Protein AF-A0AAV2Z3W8-F1 (afdb_monomer)

Sequence (124 aa):
MTERYSYAELKHAQRRCAEKAVEKMMEDCGGISTAQTEVLQAHANDLCASIFTAVIRQYNPHTTEDMEPVDEELRKQVEELEQQVKQREAKVKELRDRVPKLVAAKTRAQMENARKRSAEGHVT

Secondary structure (DSSP, 8-state):
--PPPPHHHHHHHHHHHHHHHHHHHHHHH-S--HHHHHHHHHHHHHHHHHHHHHHHHHH-TT---------HHHHHHHHHHHHHHHHHHHHHHHHHHHHHHHHHHHHHHHHHHHHHHHHHTT--

Mean predicted aligned error: 14.64 Å

Nearest PDB structures (foldseek):
  2ktm-assembly1_A  TM=7.370E-01  e=2.162E+00  Ovis aries

Solvent-accessible surface area (backbone atoms only — not comparable to full-atom values): 7108 Å² total; per-residue (Å²): 130,85,84,67,82,51,67,68,58,52,52,52,50,35,52,54,48,20,54,52,49,40,55,50,48,48,68,74,64,54,94,65,54,70,68,55,49,53,52,50,45,51,50,32,43,51,50,31,50,52,54,48,53,53,48,44,53,70,71,47,72,80,59,87,58,83,61,76,72,72,55,65,65,59,52,49,52,50,55,50,50,54,51,51,48,55,54,49,53,51,52,51,52,52,47,67,64,46,50,61,54,53,50,52,52,52,52,50,53,53,52,52,55,51,50,53,54,54,60,67,69,67,78,124

Organism: NCBI:txid4803

Radius of gyration: 30.84 Å; Cα contacts (8 Å, |Δi|>4): 30; chains: 1; bounding box: 77×40×78 Å

Foldseek 3Di:
DQDADAPVRLVVVLVVQLVVQLVVCCVVVDDDDPVVSVVSSVVSSVVSVVVSVVVCCVSVVPDPHPPPPPPVVVVVVVVVVVVVVVVVVVVVVVCVVVVVVVVVVVVVVVVVVVVVVVVVVPPD

pLDDT: mean 82.41, std 13.71, range [42.0, 96.19]

Structure (mmCIF, N/CA/C/O backbone):
data_AF-A0AAV2Z3W8-F1
#
_entry.id   AF-A0AAV2Z3W8-F1
#
loop_
_atom_site.group_PDB
_atom_site.id
_atom_site.type_symbol
_atom_site.label_atom_id
_atom_site.label_alt_id
_atom_site.label_comp_id
_atom_site.label_asym_id
_atom_site.label_entity_id
_atom_site.label_seq_id
_atom_site.pdbx_PDB_ins_code
_atom_site.Cartn_x
_atom_site.Cartn_y
_atom_site.Cartn_z
_atom_site.occupancy
_atom_site.B_iso_or_equiv
_atom_site.auth_seq_id
_atom_site.auth_comp_id
_atom_site.auth_asym_id
_atom_site.auth_atom_id
_atom_site.pdbx_PDB_model_num
ATOM 1 N N . MET A 1 1 ? -25.481 13.234 29.488 1.00 42.00 1 MET A N 1
ATOM 2 C CA . MET A 1 1 ? -24.496 13.555 28.436 1.00 42.00 1 MET A CA 1
ATOM 3 C C . MET A 1 1 ? -23.999 12.228 27.903 1.00 42.00 1 MET A C 1
ATOM 5 O O . MET A 1 1 ? -23.470 11.460 28.689 1.00 42.00 1 MET A O 1
ATOM 9 N N . THR A 1 2 ? -24.272 11.893 26.644 1.00 53.25 2 THR A N 1
ATOM 10 C CA . THR A 1 2 ? -23.631 10.746 25.987 1.00 53.25 2 THR A CA 1
ATOM 11 C C . THR A 1 2 ? -22.166 11.121 25.797 1.00 53.25 2 THR A C 1
ATOM 13 O O . THR A 1 2 ? -21.876 12.046 25.039 1.00 53.25 2 THR A O 1
ATOM 16 N N . GLU A 1 3 ? -21.268 10.498 26.562 1.00 58.22 3 GLU A N 1
ATOM 17 C CA . GLU A 1 3 ? -19.824 10.649 26.367 1.00 58.22 3 GLU A CA 1
ATOM 18 C C . GLU A 1 3 ? -19.495 10.267 24.922 1.00 58.22 3 GLU A C 1
ATOM 20 O O . GLU A 1 3 ? -19.784 9.158 24.475 1.00 58.22 3 GLU A O 1
ATOM 25 N N . ARG A 1 4 ? -18.973 11.236 24.168 1.00 68.44 4 ARG A N 1
ATOM 26 C CA . ARG A 1 4 ? -18.483 11.029 22.808 1.00 68.44 4 ARG A CA 1
ATOM 27 C C . ARG A 1 4 ? -17.021 10.632 22.906 1.00 68.44 4 ARG A C 1
ATOM 29 O O . ARG A 1 4 ? -16.256 11.325 23.573 1.00 68.44 4 ARG A O 1
ATOM 36 N N . TYR A 1 5 ? -16.643 9.549 22.241 1.00 71.44 5 TYR A N 1
ATOM 37 C CA . TYR A 1 5 ? -15.242 9.157 22.137 1.00 71.44 5 TYR A CA 1
ATOM 38 C C . TYR A 1 5 ? -14.500 10.131 21.221 1.00 71.44 5 TYR A C 1
ATOM 40 O O . TYR A 1 5 ? -15.033 10.527 20.181 1.00 71.44 5 TYR A O 1
ATOM 48 N N . SER A 1 6 ? -13.276 10.504 21.587 1.00 74.81 6 SER A N 1
ATOM 49 C CA . SER A 1 6 ? -12.398 11.273 20.703 1.00 74.81 6 SER A CA 1
ATOM 50 C C . SER A 1 6 ? -11.859 10.405 19.559 1.00 74.81 6 SER A C 1
ATOM 52 O O . SER A 1 6 ? -11.708 9.186 19.697 1.00 74.81 6 SER A O 1
ATOM 54 N N . TYR A 1 7 ? -11.495 11.036 18.435 1.00 72.75 7 TYR A N 1
ATOM 55 C CA . TYR A 1 7 ? -10.848 10.351 17.308 1.00 72.75 7 TYR A CA 1
ATOM 56 C C . TYR A 1 7 ? -9.591 9.583 17.751 1.00 72.75 7 TYR A C 1
ATOM 58 O O . TYR A 1 7 ? -9.387 8.436 17.356 1.00 72.75 7 TYR A O 1
ATOM 66 N N . ALA A 1 8 ? -8.775 10.176 18.631 1.00 76.38 8 ALA A N 1
ATOM 67 C CA . ALA A 1 8 ? -7.558 9.551 19.147 1.00 76.38 8 ALA A CA 1
ATOM 68 C C . ALA A 1 8 ? -7.845 8.270 19.951 1.00 76.38 8 ALA A C 1
ATOM 70 O O . ALA A 1 8 ? -7.158 7.262 19.767 1.00 76.38 8 ALA A O 1
ATOM 71 N N . GLU A 1 9 ? -8.875 8.277 20.802 1.00 81.06 9 GLU A N 1
ATOM 72 C CA . GLU A 1 9 ? -9.295 7.096 21.567 1.00 81.06 9 GLU A CA 1
ATOM 73 C C . GLU A 1 9 ? -9.798 5.982 20.647 1.00 81.06 9 GLU A C 1
ATOM 75 O O . GLU A 1 9 ? -9.399 4.823 20.791 1.00 81.06 9 GLU A O 1
ATOM 80 N N . LEU A 1 10 ? -10.618 6.333 19.655 1.00 79.06 10 LEU A N 1
ATOM 81 C CA . LEU A 1 10 ? -11.150 5.387 18.675 1.00 79.06 10 LEU A CA 1
ATOM 82 C C . LEU A 1 10 ? -10.040 4.804 17.799 1.00 79.06 10 LEU A C 1
ATOM 84 O O . LEU A 1 10 ? -10.011 3.596 17.564 1.00 79.06 10 LEU A O 1
ATOM 88 N N . LYS A 1 11 ? -9.078 5.627 17.372 1.00 81.06 11 LYS A N 1
ATOM 89 C CA . LYS A 1 11 ? -7.937 5.176 16.574 1.00 81.06 11 LYS A CA 1
ATOM 90 C C . LYS A 1 11 ? -7.004 4.269 17.367 1.00 81.06 11 LYS A C 1
ATOM 92 O O . LYS A 1 11 ? -6.536 3.255 16.844 1.00 81.06 11 LYS A O 1
ATOM 97 N N . HIS A 1 12 ? -6.757 4.598 18.634 1.00 86.81 12 HIS A N 1
ATOM 98 C CA . HIS A 1 12 ? -5.990 3.744 19.534 1.00 86.81 12 HIS A CA 1
ATOM 99 C C . HIS A 1 12 ? -6.676 2.384 19.723 1.00 86.81 12 HIS A C 1
ATOM 101 O O . HIS A 1 12 ? -6.035 1.339 19.591 1.00 86.81 12 HIS A O 1
ATOM 107 N N . ALA A 1 13 ? -7.989 2.383 19.960 1.00 87.94 13 ALA A N 1
ATOM 108 C CA . ALA A 1 13 ? -8.772 1.162 20.100 1.00 87.94 13 ALA A CA 1
ATOM 109 C C . ALA A 1 13 ? -8.809 0.330 18.802 1.00 87.94 13 ALA A C 1
ATOM 111 O O . ALA A 1 13 ? -8.646 -0.890 18.864 1.00 87.94 13 ALA A O 1
ATOM 112 N N . GLN A 1 14 ? -8.916 0.970 17.631 1.00 88.25 14 GLN A N 1
ATOM 113 C CA . GLN A 1 14 ? -8.818 0.307 16.326 1.00 88.25 14 GLN A CA 1
ATOM 114 C C . GLN A 1 14 ? -7.463 -0.397 16.158 1.00 88.25 14 GLN A C 1
ATOM 116 O O . GLN A 1 14 ? -7.419 -1.559 15.751 1.00 88.25 14 GLN A O 1
ATOM 121 N N . ARG A 1 15 ? -6.355 0.281 16.488 1.00 88.19 15 ARG A N 1
ATOM 122 C CA . ARG A 1 15 ? -5.008 -0.303 16.390 1.00 88.19 15 ARG A CA 1
ATOM 123 C C . ARG A 1 15 ? -4.870 -1.521 17.304 1.00 88.19 15 ARG A C 1
ATOM 125 O O . ARG A 1 15 ? -4.457 -2.579 16.840 1.00 88.19 15 ARG A O 1
ATOM 132 N N . ARG A 1 16 ? -5.307 -1.410 18.564 1.00 93.25 16 ARG A N 1
ATOM 133 C CA . ARG A 1 16 ? -5.272 -2.538 19.511 1.00 93.25 16 ARG A CA 1
ATOM 134 C C . ARG A 1 16 ? -6.159 -3.708 19.083 1.00 93.25 16 ARG A C 1
ATOM 136 O O . ARG A 1 16 ? -5.795 -4.851 19.342 1.00 93.25 16 ARG A O 1
ATOM 143 N N . CYS A 1 17 ? -7.308 -3.443 18.454 1.00 92.88 17 CYS A N 1
ATOM 144 C CA . CYS A 1 17 ? -8.167 -4.477 17.864 1.00 92.88 17 CYS A CA 1
ATOM 145 C C . CYS A 1 17 ? -7.391 -5.292 16.828 1.00 92.88 17 CYS A C 1
ATOM 147 O O . CYS A 1 17 ? -7.339 -6.517 16.927 1.00 92.88 17 CYS A O 1
ATOM 149 N N . ALA A 1 18 ? -6.751 -4.609 15.878 1.00 90.69 18 ALA A N 1
ATOM 150 C CA . ALA A 1 18 ? -6.053 -5.270 14.787 1.00 90.69 18 ALA A CA 1
ATOM 151 C C . ALA A 1 18 ? -4.821 -6.043 15.276 1.00 90.69 18 ALA A C 1
ATOM 153 O O . ALA A 1 18 ? -4.642 -7.196 14.898 1.00 90.69 18 ALA A O 1
ATOM 154 N N . GLU A 1 19 ? -4.024 -5.456 16.174 1.00 90.69 19 GLU A N 1
ATOM 155 C CA . GLU A 1 19 ? -2.861 -6.121 16.781 1.00 90.69 19 GLU A CA 1
ATOM 156 C C . GLU A 1 19 ? -3.258 -7.426 17.478 1.00 90.69 19 GLU A C 1
ATOM 158 O O . GLU A 1 19 ? -2.674 -8.471 17.202 1.00 90.69 19 GLU A O 1
ATOM 163 N N . LYS A 1 20 ? -4.300 -7.389 18.319 1.00 93.50 20 LYS A N 1
ATOM 164 C CA . LYS A 1 20 ? -4.783 -8.584 19.022 1.00 93.50 20 LYS A CA 1
ATOM 165 C C . LYS A 1 20 ? -5.394 -9.619 18.087 1.00 93.50 20 LYS A C 1
ATOM 167 O O . LYS A 1 20 ? -5.243 -10.812 18.326 1.00 93.50 20 LYS A O 1
ATOM 172 N N . ALA A 1 21 ? -6.105 -9.180 17.050 1.00 90.38 21 ALA A N 1
ATOM 173 C CA . ALA A 1 21 ? -6.663 -10.087 16.055 1.00 90.38 21 ALA A CA 1
ATOM 174 C C . ALA A 1 21 ? -5.545 -10.831 15.316 1.00 90.38 21 ALA A C 1
ATOM 176 O O . ALA A 1 21 ? -5.621 -12.047 15.177 1.00 90.38 21 ALA A O 1
ATOM 177 N N . VAL A 1 22 ? -4.489 -10.123 14.910 1.00 88.56 22 VAL A N 1
ATOM 178 C CA . VAL A 1 22 ? -3.329 -10.729 14.248 1.00 88.56 22 VAL A CA 1
ATOM 179 C C . VAL A 1 22 ? -2.580 -11.653 15.197 1.00 88.56 22 VAL A C 1
ATOM 181 O O . VAL A 1 22 ? -2.333 -12.791 14.824 1.00 88.56 22 VAL A O 1
ATOM 184 N N . GLU A 1 23 ? -2.267 -11.215 16.419 1.00 89.62 23 GLU A N 1
ATOM 185 C CA . GLU A 1 23 ? -1.622 -12.055 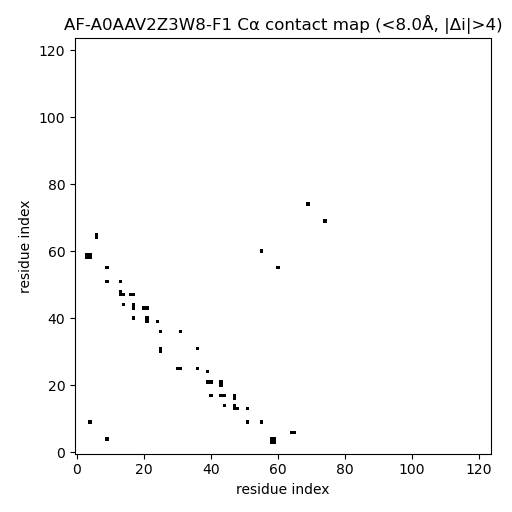17.439 1.00 89.62 23 GLU A CA 1
ATOM 186 C C . GLU A 1 23 ? -2.397 -13.361 17.634 1.00 89.62 23 GLU A C 1
ATOM 188 O O . GLU A 1 23 ? -1.826 -14.447 17.538 1.00 89.62 23 GLU A O 1
ATOM 193 N N . LYS A 1 24 ? -3.724 -13.265 17.781 1.00 89.69 24 LYS A N 1
ATOM 194 C CA . LYS A 1 24 ? -4.562 -14.444 17.970 1.00 89.69 24 LYS A CA 1
ATOM 195 C C . LYS A 1 24 ? -4.611 -15.351 16.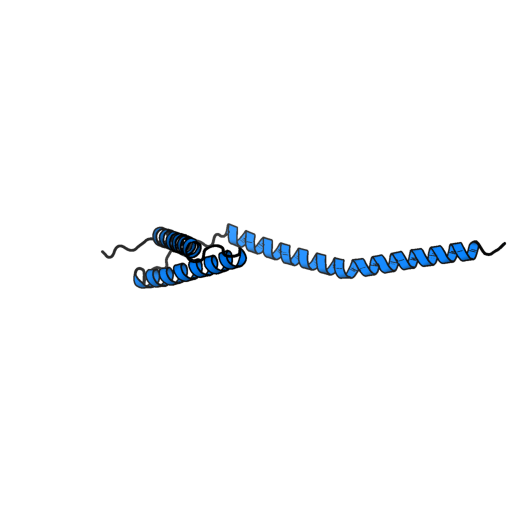739 1.00 89.69 24 LYS A C 1
ATOM 197 O O . LYS A 1 24 ? -4.541 -16.568 16.871 1.00 89.69 24 LYS A O 1
ATOM 202 N N . MET A 1 25 ? -4.689 -14.772 15.542 1.00 84.62 25 MET A N 1
ATOM 203 C CA . MET A 1 25 ? -4.622 -15.532 14.291 1.00 84.62 25 MET A CA 1
ATOM 204 C C . MET A 1 25 ? -3.278 -16.253 14.136 1.00 84.62 25 MET A C 1
ATOM 206 O O . MET A 1 25 ? -3.258 -17.387 13.673 1.00 84.62 25 MET A O 1
ATOM 210 N N . MET A 1 26 ? -2.164 -15.638 14.546 1.00 83.75 26 MET A N 1
ATOM 211 C CA . MET A 1 26 ? -0.842 -16.277 14.512 1.00 83.75 26 MET A CA 1
ATOM 212 C C . MET A 1 26 ? -0.761 -17.466 15.471 1.00 83.75 26 MET A C 1
ATOM 214 O O . MET A 1 26 ? -0.230 -18.511 15.099 1.00 83.75 26 MET A O 1
ATOM 218 N N . GLU A 1 27 ? -1.310 -17.329 16.682 1.00 87.19 27 GLU A N 1
ATOM 219 C CA . GLU A 1 27 ? -1.411 -18.441 17.634 1.00 87.19 27 GLU A CA 1
ATOM 220 C C . GLU A 1 27 ? -2.226 -19.609 17.061 1.00 87.19 27 GLU A C 1
ATOM 222 O O . GLU A 1 27 ? -1.812 -20.764 17.167 1.00 87.19 27 GLU A O 1
ATOM 227 N N . ASP A 1 28 ? -3.372 -19.309 16.443 1.00 86.44 28 ASP A N 1
ATOM 228 C CA . ASP A 1 28 ? -4.333 -20.321 15.999 1.00 86.44 28 ASP A CA 1
ATOM 229 C C . ASP A 1 28 ? -3.932 -20.978 14.663 1.00 86.44 28 ASP A C 1
ATOM 231 O O . ASP A 1 28 ? -4.203 -22.161 14.445 1.00 86.44 28 ASP A O 1
ATOM 235 N N . CYS A 1 29 ? -3.280 -20.240 13.757 1.00 80.44 29 CYS A N 1
ATOM 236 C CA . CYS A 1 29 ? -2.865 -20.747 12.445 1.00 80.44 29 CYS A CA 1
ATOM 237 C C . CYS A 1 29 ? -1.517 -21.494 12.462 1.00 80.44 29 CYS A C 1
ATOM 239 O O . CYS A 1 29 ? -1.183 -22.160 11.479 1.00 80.44 29 CYS A O 1
ATOM 241 N N . GLY A 1 30 ? -0.747 -21.427 13.553 1.00 77.00 30 GLY A N 1
ATOM 242 C CA . GLY A 1 30 ? 0.559 -22.078 13.659 1.00 77.00 30 GLY A CA 1
ATOM 243 C C . GLY A 1 30 ? 1.599 -21.498 12.688 1.00 77.00 30 GLY A C 1
ATOM 244 O O . GLY A 1 30 ? 1.706 -20.288 12.510 1.00 77.00 30 GLY A O 1
ATOM 245 N N . GLY A 1 31 ? 2.407 -22.364 12.065 1.00 77.25 31 GLY A N 1
ATOM 246 C CA . GLY A 1 31 ? 3.460 -21.958 11.128 1.00 77.25 31 GLY A CA 1
ATOM 247 C C . GLY A 1 31 ? 2.910 -21.556 9.759 1.00 77.25 31 GLY A C 1
ATOM 248 O O . GLY A 1 31 ? 2.826 -22.393 8.861 1.00 77.25 31 GLY A O 1
ATOM 249 N N . ILE A 1 32 ? 2.566 -20.281 9.591 1.00 82.62 32 ILE A N 1
ATOM 250 C CA . ILE A 1 32 ? 2.155 -19.709 8.303 1.00 82.62 32 ILE A CA 1
ATOM 251 C C . ILE A 1 32 ? 3.323 -19.040 7.570 1.00 82.62 32 ILE A C 1
ATOM 253 O O . ILE A 1 32 ? 4.295 -18.585 8.174 1.00 82.62 32 ILE A O 1
ATOM 257 N N . SER A 1 33 ? 3.242 -18.998 6.240 1.00 86.81 33 SER A N 1
ATOM 258 C CA . SER A 1 33 ? 4.240 -18.310 5.412 1.00 86.81 33 SER A CA 1
ATOM 259 C C . SER A 1 33 ? 4.171 -16.790 5.584 1.00 86.81 33 SER A C 1
ATOM 261 O O . SER A 1 33 ? 3.119 -16.238 5.902 1.00 86.81 33 SER A O 1
ATOM 263 N N . THR A 1 34 ? 5.266 -16.091 5.273 1.00 87.12 34 THR A N 1
ATOM 264 C CA . THR A 1 34 ? 5.327 -14.619 5.315 1.00 87.12 34 THR A CA 1
ATOM 265 C C . THR A 1 34 ? 4.215 -13.961 4.495 1.00 87.12 34 THR A C 1
ATOM 267 O O . THR A 1 34 ? 3.567 -13.038 4.973 1.00 87.12 34 THR A O 1
ATOM 270 N N . ALA A 1 35 ? 3.922 -14.481 3.299 1.00 86.31 35 ALA A N 1
ATOM 271 C CA . ALA A 1 35 ? 2.849 -13.948 2.460 1.00 86.31 35 ALA A CA 1
ATOM 272 C C . ALA A 1 35 ? 1.462 -14.118 3.109 1.00 86.31 35 ALA A C 1
ATOM 274 O O . ALA A 1 35 ? 0.624 -13.226 3.031 1.00 86.31 35 ALA A O 1
ATOM 275 N N . GLN A 1 36 ? 1.213 -15.247 3.781 1.00 85.69 36 GLN A N 1
ATOM 276 C CA . GLN A 1 36 ? -0.043 -15.466 4.507 1.00 85.69 36 GLN A CA 1
ATOM 277 C C . GLN A 1 36 ? -0.158 -14.540 5.718 1.00 85.69 36 GLN A C 1
ATOM 279 O O . GLN A 1 36 ? -1.240 -14.017 5.973 1.00 85.69 36 GLN A O 1
ATOM 284 N N . THR A 1 37 ? 0.949 -14.293 6.419 1.00 86.75 37 THR A N 1
ATOM 285 C CA . THR A 1 37 ? 1.009 -13.319 7.511 1.00 86.75 37 THR A CA 1
ATOM 286 C C . THR A 1 37 ? 0.619 -11.923 7.044 1.00 86.75 37 THR A C 1
ATOM 288 O O . THR A 1 37 ? -0.244 -11.296 7.655 1.00 86.75 37 THR A O 1
ATOM 291 N N . GLU A 1 38 ? 1.199 -11.457 5.939 1.00 89.38 38 GLU A N 1
ATOM 292 C CA . GLU A 1 38 ? 0.900 -10.137 5.376 1.00 89.38 38 GLU A CA 1
ATOM 293 C C . GLU A 1 38 ? -0.569 -10.017 4.948 1.00 89.38 38 GLU A C 1
ATOM 295 O O . GLU A 1 38 ? -1.226 -9.018 5.248 1.00 89.38 38 GLU A O 1
ATOM 300 N N . VAL A 1 39 ? -1.117 -11.058 4.311 1.00 89.50 39 VAL A N 1
ATOM 301 C CA . VAL A 1 39 ? -2.526 -11.098 3.890 1.00 89.50 39 VAL A CA 1
ATOM 302 C C . VAL A 1 39 ? -3.472 -11.078 5.094 1.00 89.50 39 VAL A C 1
ATOM 304 O O . VAL A 1 39 ? -4.424 -10.297 5.117 1.00 89.50 39 VAL A O 1
ATOM 307 N N . LEU A 1 40 ? -3.214 -11.892 6.121 1.00 87.69 40 LEU A N 1
ATOM 308 C CA . LEU A 1 40 ? -4.032 -11.919 7.338 1.00 87.69 40 LEU A CA 1
ATOM 309 C C . LEU A 1 40 ? -3.969 -10.590 8.090 1.00 87.69 40 LEU A C 1
ATOM 311 O O . LEU A 1 40 ? -4.999 -10.083 8.533 1.00 87.69 40 LEU A O 1
ATOM 315 N N . GLN A 1 41 ? -2.781 -9.992 8.182 1.00 89.44 41 GLN A N 1
ATOM 316 C CA . GLN A 1 41 ? -2.602 -8.686 8.799 1.00 89.44 41 GLN A CA 1
ATOM 317 C C . GLN A 1 41 ? -3.378 -7.595 8.057 1.00 89.44 41 GLN A C 1
ATOM 319 O O . GLN A 1 41 ? -4.055 -6.786 8.694 1.00 89.44 41 GLN A O 1
ATOM 324 N N . ALA A 1 42 ? -3.347 -7.596 6.722 1.00 89.25 42 ALA A N 1
ATOM 325 C CA . ALA A 1 42 ? -4.142 -6.674 5.918 1.00 89.25 42 ALA A CA 1
ATOM 326 C C . ALA A 1 42 ? -5.650 -6.844 6.174 1.00 89.25 42 ALA A C 1
ATOM 328 O O . ALA A 1 42 ? -6.349 -5.855 6.399 1.00 89.25 42 ALA A O 1
ATOM 329 N N . HIS A 1 43 ? -6.147 -8.084 6.220 1.00 91.25 43 HIS A N 1
ATOM 330 C CA . HIS A 1 43 ? -7.563 -8.356 6.479 1.00 91.25 43 HIS A CA 1
ATOM 331 C C . HIS A 1 43 ? -8.010 -7.975 7.894 1.00 91.25 43 HIS A C 1
ATOM 333 O O . HIS A 1 43 ? -9.083 -7.396 8.059 1.00 91.25 43 HIS A O 1
ATOM 339 N N . ALA A 1 44 ? -7.198 -8.253 8.916 1.00 90.62 44 ALA A N 1
ATOM 340 C CA . ALA A 1 44 ? -7.497 -7.858 10.291 1.00 90.62 44 ALA A CA 1
ATOM 341 C C . ALA A 1 44 ? -7.556 -6.327 10.439 1.00 90.62 44 ALA A C 1
ATOM 343 O O . ALA A 1 44 ? -8.468 -5.795 11.078 1.00 90.62 44 ALA A O 1
ATOM 344 N N . ASN A 1 45 ? -6.621 -5.618 9.797 1.00 89.50 45 ASN A N 1
ATOM 345 C CA . ASN A 1 45 ? -6.606 -4.158 9.762 1.00 89.50 45 ASN A CA 1
ATOM 346 C C . ASN A 1 45 ? -7.876 -3.588 9.112 1.00 89.50 45 ASN A C 1
ATOM 348 O O . ASN A 1 45 ? -8.500 -2.694 9.687 1.00 89.50 45 ASN A O 1
ATOM 352 N N . ASP A 1 46 ? -8.267 -4.111 7.946 1.00 91.50 46 ASP A N 1
ATOM 353 C CA . ASP A 1 46 ? -9.438 -3.647 7.191 1.00 91.50 46 ASP A CA 1
ATOM 354 C C . ASP A 1 46 ? -10.760 -3.922 7.931 1.00 91.50 46 ASP A C 1
ATOM 356 O O . ASP A 1 46 ? -11.635 -3.055 8.028 1.00 91.50 46 ASP A O 1
ATOM 360 N N . LEU A 1 47 ? -10.875 -5.097 8.562 1.00 91.81 47 LEU A N 1
ATOM 361 C CA . LEU A 1 47 ? -12.039 -5.456 9.368 1.00 91.81 47 LEU A CA 1
ATOM 362 C C . LEU A 1 47 ? -12.182 -4.548 10.597 1.00 91.81 47 LEU A C 1
ATOM 364 O O . LEU A 1 47 ? -13.254 -3.978 10.817 1.00 91.81 47 LEU A O 1
ATOM 368 N N . CYS A 1 48 ? -11.113 -4.369 11.386 1.00 90.12 48 CYS A N 1
ATOM 369 C CA . CYS A 1 48 ? -11.149 -3.462 12.535 1.00 90.12 48 CYS A CA 1
ATOM 370 C C . CYS A 1 48 ? -11.416 -2.014 12.079 1.00 90.12 48 CYS A C 1
ATOM 372 O O . CYS A 1 48 ? -12.187 -1.311 12.727 1.00 90.12 48 CYS A O 1
ATOM 374 N N . ALA A 1 49 ? -10.861 -1.561 10.947 1.00 87.69 49 ALA A N 1
ATOM 375 C CA . ALA A 1 49 ? -11.166 -0.238 10.391 1.00 87.69 49 ALA A CA 1
ATOM 376 C C . ALA A 1 49 ? -12.655 -0.069 10.057 1.00 87.69 49 ALA A C 1
ATOM 378 O O . ALA A 1 49 ? -13.265 0.939 10.424 1.00 87.69 49 ALA A O 1
ATOM 379 N N . SER A 1 50 ? -13.253 -1.067 9.408 1.00 87.81 50 SER A N 1
ATOM 380 C CA . SER A 1 50 ? -14.662 -1.049 9.007 1.00 87.81 50 SER A CA 1
ATOM 381 C C . SER A 1 50 ? -15.607 -1.022 10.210 1.00 87.81 50 SER A C 1
ATOM 383 O O . SER A 1 50 ? -16.541 -0.218 10.247 1.00 87.81 50 SER A O 1
ATOM 385 N N . ILE A 1 51 ? -15.335 -1.845 11.229 1.00 86.62 51 ILE A N 1
ATOM 386 C CA . ILE A 1 51 ? -16.126 -1.881 12.469 1.00 86.62 51 ILE A CA 1
ATOM 387 C C . ILE A 1 51 ? -16.049 -0.533 13.189 1.00 86.62 51 ILE A C 1
ATOM 389 O O . ILE A 1 51 ? -17.082 0.034 13.540 1.00 86.62 51 ILE A O 1
ATOM 393 N N . PHE A 1 52 ? -14.847 0.020 13.367 1.00 83.50 52 PHE A N 1
ATOM 394 C CA . PHE A 1 52 ? -14.683 1.302 14.054 1.00 83.50 52 PHE A CA 1
ATOM 395 C C . PHE A 1 52 ? -15.297 2.463 13.271 1.00 83.50 52 PHE A C 1
ATOM 397 O O . PHE A 1 52 ? -15.926 3.325 13.873 1.00 83.50 52 PHE A O 1
ATOM 404 N N . THR A 1 53 ? -15.231 2.444 11.938 1.00 80.69 53 THR A N 1
ATOM 405 C CA . THR A 1 53 ? -15.948 3.415 11.094 1.00 80.69 53 THR A CA 1
ATOM 406 C C . THR A 1 53 ? -17.460 3.361 11.330 1.00 80.69 53 THR A C 1
ATOM 408 O O . THR A 1 53 ? -18.114 4.400 11.419 1.00 80.69 53 THR A O 1
ATOM 411 N N . ALA A 1 54 ? -18.035 2.161 11.451 1.00 82.19 54 ALA A N 1
ATOM 412 C CA . ALA A 1 54 ? -19.457 1.997 11.743 1.00 82.19 54 ALA A CA 1
ATOM 413 C C . ALA A 1 54 ? -19.819 2.499 13.152 1.00 82.19 54 ALA A C 1
ATOM 415 O O . ALA A 1 54 ? -20.802 3.225 13.308 1.00 82.19 54 ALA A O 1
ATOM 416 N N . VAL A 1 55 ? -18.997 2.178 14.157 1.00 77.75 55 VAL A N 1
ATOM 417 C CA . VAL A 1 55 ? -19.160 2.646 15.544 1.00 77.75 55 VAL A CA 1
ATOM 418 C C . VAL A 1 55 ? -19.086 4.174 15.610 1.00 77.75 55 VAL A C 1
ATOM 420 O O . VAL A 1 55 ? -19.972 4.804 16.179 1.00 77.75 55 VAL A O 1
ATOM 423 N N . ILE A 1 56 ? -18.099 4.795 14.963 1.00 74.62 56 ILE A N 1
ATOM 424 C CA . ILE A 1 56 ? -17.966 6.258 14.887 1.00 74.62 56 ILE A CA 1
ATOM 425 C C . ILE A 1 56 ? -19.238 6.888 14.321 1.00 74.62 56 ILE A C 1
ATOM 427 O O . ILE A 1 56 ? -19.818 7.776 14.939 1.00 74.62 56 ILE A O 1
ATOM 431 N N . ARG A 1 57 ? -19.742 6.381 13.191 1.00 74.94 57 ARG A N 1
ATOM 432 C CA . ARG A 1 57 ? -20.980 6.894 12.580 1.00 74.94 57 ARG A CA 1
ATOM 433 C C . ARG A 1 57 ? -22.193 6.776 13.505 1.00 74.94 57 ARG A C 1
ATOM 435 O O . ARG A 1 57 ? -23.067 7.637 13.463 1.00 74.94 57 ARG A O 1
ATOM 442 N N . GLN A 1 58 ? -22.257 5.726 14.322 1.00 75.69 58 GLN A N 1
ATOM 443 C CA . 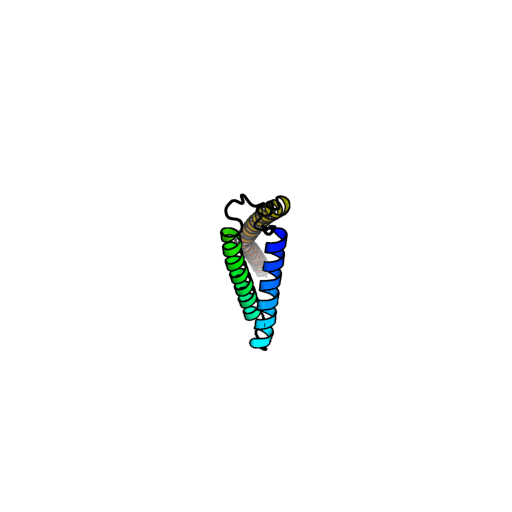GLN A 1 58 ? -23.365 5.484 15.245 1.00 75.69 58 GLN A CA 1
ATOM 444 C C . GLN A 1 58 ? -23.305 6.374 16.495 1.00 75.69 58 GLN A C 1
ATOM 446 O O . GLN A 1 58 ? -24.337 6.894 16.919 1.00 75.69 58 GLN A O 1
ATOM 451 N N . TYR A 1 59 ? -22.123 6.547 17.093 1.00 70.00 59 TYR A N 1
ATOM 452 C CA . TYR A 1 59 ? -21.958 7.241 18.378 1.00 70.00 59 TYR A CA 1
ATOM 453 C C . TYR A 1 59 ? -21.561 8.721 18.233 1.00 70.00 59 TYR A C 1
ATOM 455 O O . TYR A 1 59 ? -21.878 9.523 19.113 1.00 70.00 59 TYR A O 1
ATOM 463 N N . ASN A 1 60 ? -20.977 9.109 17.094 1.00 68.75 60 ASN A N 1
ATOM 464 C CA . ASN A 1 60 ? -20.570 10.475 16.752 1.00 68.75 60 ASN A CA 1
ATOM 465 C C . ASN A 1 60 ? -21.227 10.983 15.437 1.00 68.75 60 ASN A C 1
ATOM 467 O O . ASN A 1 60 ? -20.536 11.492 14.555 1.00 68.75 60 ASN A O 1
ATOM 471 N N . PRO A 1 61 ? -22.568 10.942 15.284 1.00 65.56 61 PRO A N 1
ATOM 472 C CA . PRO A 1 61 ? -23.261 11.157 14.000 1.00 65.56 61 PRO A CA 1
ATOM 473 C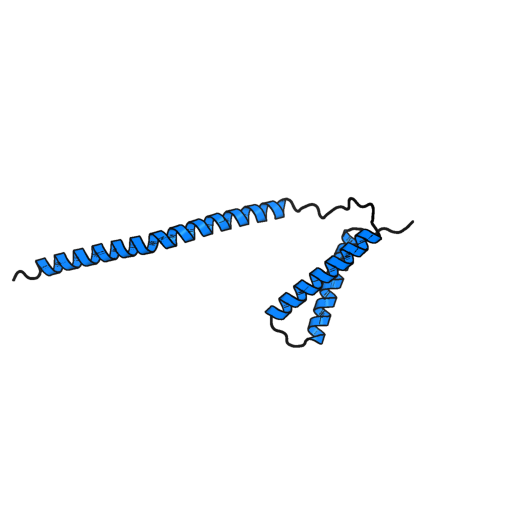 C . PRO A 1 61 ? -23.172 12.582 13.420 1.00 65.56 61 PRO A C 1
ATOM 475 O O . PRO A 1 61 ? -23.499 12.796 12.256 1.00 65.56 61 PRO A O 1
ATOM 478 N N . HIS A 1 62 ? -22.763 13.568 14.225 1.00 61.50 62 HIS A N 1
ATOM 479 C CA . HIS A 1 62 ? -22.651 14.981 13.825 1.00 61.50 62 HIS A CA 1
ATOM 480 C C . HIS A 1 62 ? -21.212 15.469 13.727 1.00 61.50 62 HIS A C 1
ATOM 482 O O . HIS A 1 62 ? -20.970 16.673 13.661 1.00 61.50 62 HIS A O 1
ATOM 488 N N . THR A 1 63 ? -20.250 14.559 13.773 1.00 54.03 63 THR A N 1
ATOM 489 C CA . THR A 1 63 ? -18.867 14.959 13.627 1.00 54.03 63 THR A CA 1
ATOM 490 C C . THR A 1 63 ? -18.570 15.203 12.147 1.00 54.03 63 THR A C 1
ATOM 492 O O . THR A 1 63 ? -18.389 14.294 11.345 1.00 54.03 63 THR A O 1
ATOM 495 N N . THR A 1 64 ? -18.443 16.480 11.787 1.00 51.97 64 THR A N 1
ATOM 496 C CA . THR A 1 64 ? -17.271 16.912 11.018 1.00 51.97 64 THR A CA 1
ATOM 497 C C . THR A 1 64 ? -16.058 16.609 11.897 1.00 51.97 64 THR A C 1
ATOM 499 O O . THR A 1 64 ? -15.543 17.491 12.576 1.00 51.97 64 THR A O 1
ATOM 502 N N . GLU A 1 65 ? -15.746 15.327 12.070 1.00 52.00 65 GLU A N 1
ATOM 503 C CA . GLU A 1 65 ? -14.652 14.894 12.927 1.00 52.00 65 GLU A CA 1
ATOM 504 C C . GLU A 1 65 ? -13.378 15.444 12.303 1.00 52.00 65 GLU A C 1
ATOM 506 O O . GLU A 1 65 ? -13.297 15.551 11.074 1.00 52.00 65 GLU A O 1
ATOM 511 N N . ASP A 1 66 ? -12.426 15.823 13.152 1.00 48.66 66 ASP A N 1
ATOM 512 C CA . ASP A 1 66 ? -11.017 15.960 12.813 1.00 48.66 66 ASP A CA 1
ATOM 513 C C . ASP A 1 66 ? -10.563 14.656 12.135 1.00 48.66 66 ASP A C 1
ATOM 515 O O . ASP A 1 66 ? -9.958 13.778 12.747 1.00 48.66 66 ASP A O 1
ATOM 519 N N . MET A 1 67 ? -10.920 14.499 10.857 1.00 48.72 67 MET A N 1
ATOM 520 C CA . MET A 1 67 ? -10.227 13.653 9.910 1.00 48.72 67 MET A CA 1
ATOM 521 C C . MET A 1 67 ? -8.773 13.996 10.139 1.00 48.72 67 MET A C 1
ATOM 523 O O . MET A 1 67 ? -8.442 15.185 10.099 1.00 48.72 67 MET A O 1
ATOM 527 N N . GLU A 1 68 ? -7.970 12.978 10.462 1.00 53.31 68 GLU A N 1
ATOM 528 C CA . GLU A 1 68 ? -6.526 13.101 10.634 1.00 53.31 68 GLU A CA 1
ATOM 529 C C . GLU A 1 68 ? -6.052 14.168 9.650 1.00 53.31 68 GLU A C 1
ATOM 531 O O . GLU A 1 68 ? -6.309 13.987 8.449 1.00 53.31 68 GLU A O 1
ATOM 536 N N . PRO A 1 69 ? -5.565 15.337 10.127 1.00 51.47 69 PRO A N 1
ATOM 537 C CA . PRO A 1 69 ? -5.210 16.410 9.221 1.00 51.47 69 PRO A CA 1
ATOM 538 C C . PRO A 1 69 ? -4.301 15.757 8.205 1.00 51.47 69 PRO A C 1
ATOM 540 O O . PRO A 1 69 ? -3.329 15.118 8.611 1.00 51.47 69 PRO A O 1
ATOM 543 N N . VAL A 1 70 ? -4.707 15.794 6.928 1.00 57.72 70 VAL A N 1
ATOM 544 C CA . VAL A 1 70 ? -3.926 15.196 5.847 1.00 57.72 70 VAL A CA 1
ATOM 545 C C . VAL A 1 70 ? -2.515 15.664 6.107 1.00 57.72 70 VAL A C 1
ATOM 547 O O . VAL A 1 70 ? -2.299 16.875 6.159 1.00 57.72 70 VAL A O 1
ATOM 550 N N . ASP A 1 71 ? -1.616 14.729 6.409 1.00 73.19 71 ASP A N 1
ATOM 551 C CA . ASP A 1 71 ? -0.246 15.080 6.730 1.00 73.19 71 ASP A CA 1
ATOM 552 C C . ASP A 1 71 ? 0.322 15.664 5.440 1.00 73.19 71 ASP A C 1
ATOM 554 O O . ASP A 1 71 ? 0.677 14.953 4.503 1.00 73.19 71 ASP A O 1
ATOM 558 N N . GLU A 1 72 ? 0.242 16.988 5.342 1.00 79.88 72 GLU A N 1
ATOM 559 C CA . GLU A 1 72 ? 0.551 17.763 4.150 1.00 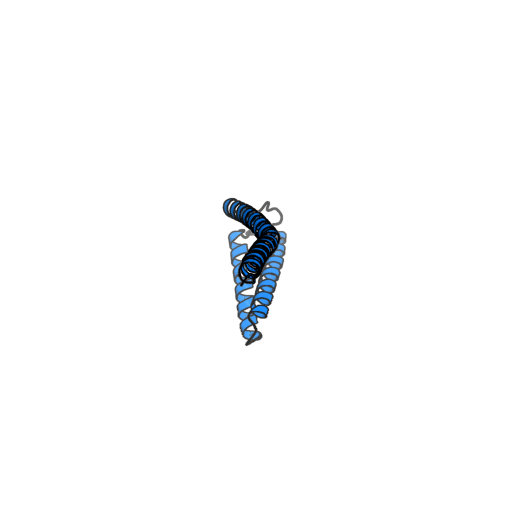79.88 72 GLU A CA 1
ATOM 560 C C . GLU A 1 72 ? 2.000 17.536 3.729 1.00 79.88 72 GLU A C 1
ATOM 562 O O . GLU A 1 72 ? 2.324 17.586 2.543 1.00 79.88 72 GLU A O 1
ATOM 567 N N . GLU A 1 73 ? 2.858 17.248 4.706 1.00 82.50 73 GLU A N 1
ATOM 568 C CA . GLU A 1 73 ? 4.241 16.871 4.489 1.00 82.50 73 GLU A CA 1
ATOM 569 C C . GLU A 1 73 ? 4.320 15.473 3.872 1.00 82.50 73 GLU A C 1
ATOM 571 O O . GLU A 1 73 ? 4.932 15.297 2.818 1.00 82.50 73 GLU A O 1
ATOM 576 N N . LEU A 1 74 ?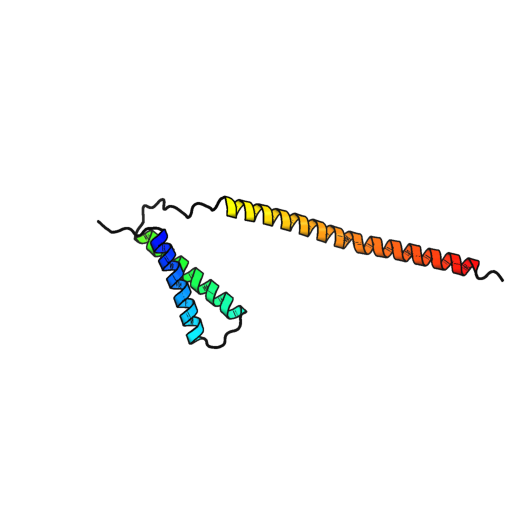 3.617 14.493 4.444 1.00 82.50 74 LEU A N 1
ATOM 577 C CA . LEU A 1 74 ? 3.584 13.138 3.896 1.00 82.50 74 LEU A CA 1
ATOM 578 C C . LEU A 1 74 ? 2.954 13.090 2.493 1.00 82.50 74 LEU A C 1
ATOM 580 O O . LEU A 1 74 ? 3.454 12.386 1.617 1.00 82.50 74 LEU A O 1
ATOM 584 N N . ARG A 1 75 ? 1.899 13.874 2.234 1.00 81.44 75 ARG A N 1
ATOM 585 C CA . ARG A 1 75 ? 1.282 13.981 0.902 1.00 81.44 75 ARG A CA 1
ATOM 586 C C . ARG A 1 75 ? 2.275 14.518 -0.124 1.00 81.44 75 ARG A C 1
ATOM 588 O O . ARG A 1 75 ? 2.410 13.933 -1.196 1.00 81.44 75 ARG A O 1
ATOM 595 N N . LYS A 1 76 ? 2.994 15.595 0.208 1.00 88.56 76 LYS A N 1
ATOM 596 C CA . LYS A 1 76 ? 4.033 16.155 -0.669 1.00 88.56 76 LYS A CA 1
ATOM 597 C C . LYS A 1 76 ? 5.154 15.156 -0.929 1.00 88.56 76 LYS A C 1
ATOM 599 O O . LYS A 1 76 ? 5.593 15.034 -2.068 1.00 88.56 76 LYS A O 1
ATOM 604 N N . GLN A 1 77 ? 5.582 14.414 0.092 1.00 89.12 77 GLN A N 1
ATOM 605 C CA . GLN A 1 77 ? 6.599 13.373 -0.063 1.00 89.12 77 GLN A CA 1
ATOM 606 C C . GLN A 1 77 ? 6.135 12.262 -1.012 1.00 89.12 77 GLN A C 1
ATOM 608 O O . GLN A 1 77 ? 6.908 11.827 -1.865 1.00 89.12 77 GLN A O 1
ATOM 613 N N . VAL A 1 78 ? 4.875 11.828 -0.913 1.00 89.31 78 VAL A N 1
ATOM 614 C CA . VAL A 1 78 ? 4.296 10.847 -1.843 1.00 89.31 78 VAL A CA 1
ATOM 615 C C . VAL A 1 78 ? 4.261 11.398 -3.269 1.00 89.31 78 VAL A C 1
ATOM 617 O O . VAL A 1 78 ? 4.736 10.726 -4.183 1.00 89.31 78 VAL A O 1
ATOM 620 N N . GLU A 1 79 ? 3.782 12.628 -3.472 1.00 90.75 79 GLU A N 1
ATOM 621 C CA . GLU A 1 79 ? 3.754 13.266 -4.797 1.00 90.75 79 GLU A CA 1
ATOM 622 C C . GLU A 1 79 ? 5.158 13.393 -5.412 1.00 90.75 79 GLU A C 1
ATOM 624 O O . GLU A 1 79 ? 5.354 13.122 -6.602 1.00 90.75 79 GLU A O 1
ATOM 629 N N . GLU A 1 80 ? 6.160 13.763 -4.611 1.00 94.44 80 GLU A N 1
ATOM 630 C CA . GLU A 1 80 ? 7.547 13.851 -5.061 1.00 94.44 80 GLU A CA 1
ATOM 631 C C . GLU A 1 80 ? 8.097 12.472 -5.449 1.00 94.44 80 GLU A C 1
ATOM 633 O O . GLU A 1 80 ? 8.702 12.314 -6.515 1.00 94.44 80 GLU A O 1
ATOM 638 N N . LEU A 1 81 ? 7.852 11.451 -4.625 1.00 93.94 81 LEU A N 1
ATOM 639 C CA . LEU A 1 81 ? 8.277 10.081 -4.904 1.00 93.94 81 LEU A CA 1
ATOM 640 C C . LEU A 1 81 ? 7.622 9.533 -6.175 1.00 93.94 81 LEU A C 1
ATOM 642 O O . LEU A 1 81 ? 8.312 8.934 -7.003 1.00 93.94 81 LEU A O 1
ATOM 646 N N . GLU A 1 82 ? 6.333 9.787 -6.394 1.00 93.38 82 GLU A N 1
ATOM 647 C CA . GLU A 1 82 ? 5.640 9.403 -7.626 1.00 93.38 82 GLU A CA 1
ATOM 648 C C . GLU A 1 82 ? 6.256 10.067 -8.866 1.00 93.38 82 GLU A C 1
ATOM 650 O O . GLU A 1 82 ? 6.439 9.420 -9.905 1.00 93.38 82 GLU A O 1
ATOM 655 N N . GLN A 1 83 ? 6.624 11.349 -8.773 1.00 95.62 83 GLN A N 1
ATOM 656 C CA . GLN A 1 83 ? 7.324 12.036 -9.859 1.00 95.62 83 GLN A CA 1
ATOM 657 C C . GLN A 1 83 ? 8.715 11.444 -10.106 1.00 95.62 83 GLN A C 1
ATOM 659 O O . GLN A 1 83 ? 9.088 11.213 -11.263 1.00 95.62 83 GLN A O 1
ATOM 664 N N . GLN A 1 84 ? 9.474 11.151 -9.048 1.00 93.12 84 GLN A N 1
ATOM 665 C CA . GLN A 1 84 ? 10.787 10.518 -9.167 1.00 93.12 84 GLN A CA 1
ATOM 666 C C . GLN A 1 84 ? 10.692 9.135 -9.820 1.00 93.12 84 GLN A C 1
ATOM 668 O O . GLN A 1 84 ? 11.520 8.808 -10.676 1.00 93.12 84 GLN A O 1
ATOM 673 N N . VAL A 1 85 ? 9.679 8.338 -9.468 1.00 95.94 85 VAL A N 1
ATOM 674 C CA . VAL A 1 85 ? 9.420 7.033 -10.092 1.00 95.94 85 VAL A CA 1
ATOM 675 C C . VAL A 1 85 ? 9.164 7.203 -11.587 1.00 95.94 85 VAL A C 1
ATOM 677 O O . VAL A 1 85 ? 9.897 6.617 -12.385 1.00 95.94 85 VAL A O 1
ATOM 680 N N . LYS A 1 86 ? 8.241 8.087 -11.990 1.00 94.88 86 LYS A N 1
ATOM 681 C CA . LYS A 1 86 ? 7.946 8.344 -13.415 1.00 94.88 86 LYS A CA 1
ATOM 682 C C . LYS A 1 86 ? 9.188 8.771 -14.204 1.00 94.88 86 LYS A C 1
ATOM 684 O O . LYS A 1 86 ? 9.420 8.296 -15.318 1.00 94.88 86 LYS A O 1
ATOM 689 N N . GLN A 1 87 ? 10.024 9.640 -13.634 1.00 95.31 87 GLN A N 1
ATOM 690 C CA . GLN A 1 87 ? 11.269 10.071 -14.278 1.00 95.31 87 GLN A CA 1
ATOM 691 C C . GLN A 1 87 ? 12.278 8.925 -14.421 1.00 95.31 87 GLN A C 1
ATOM 693 O O . GLN A 1 87 ? 12.945 8.806 -15.453 1.00 95.31 87 GLN A O 1
ATOM 698 N N . ARG A 1 88 ? 12.417 8.078 -13.395 1.00 95.25 88 ARG A N 1
ATOM 699 C CA . ARG A 1 88 ? 13.319 6.920 -13.433 1.00 95.25 88 ARG A CA 1
ATOM 700 C C . ARG A 1 88 ? 12.842 5.881 -14.442 1.00 95.25 88 ARG A C 1
ATOM 702 O O . ARG A 1 88 ? 13.659 5.394 -15.219 1.00 95.25 88 ARG A O 1
ATOM 709 N N . GLU A 1 89 ? 11.546 5.601 -14.495 1.00 94.69 89 GLU A N 1
ATOM 710 C CA . GLU A 1 89 ? 10.952 4.705 -15.490 1.00 94.69 89 GLU A CA 1
ATOM 711 C C . GLU A 1 89 ? 11.195 5.199 -16.920 1.00 94.69 89 GLU A C 1
ATOM 713 O O . GLU A 1 89 ? 11.616 4.420 -17.780 1.00 94.69 89 GLU A O 1
ATOM 718 N N . ALA A 1 90 ? 11.027 6.503 -17.168 1.00 95.88 90 ALA A N 1
ATOM 719 C CA . ALA A 1 90 ? 11.320 7.107 -18.466 1.00 95.88 90 ALA A CA 1
ATOM 720 C C . ALA A 1 90 ? 12.801 6.950 -18.859 1.00 95.88 90 ALA A C 1
ATOM 722 O O . ALA A 1 90 ? 13.099 6.537 -19.982 1.00 95.88 90 ALA A O 1
ATOM 723 N N . LYS A 1 91 ? 13.736 7.194 -17.928 1.00 95.06 91 LYS A N 1
ATOM 724 C CA . LYS A 1 91 ? 15.180 6.994 -18.161 1.00 95.06 91 LYS A CA 1
ATOM 725 C C . LYS A 1 91 ? 15.523 5.534 -18.445 1.00 95.06 91 LYS A C 1
ATOM 727 O O . LYS A 1 91 ? 16.304 5.246 -19.349 1.00 95.06 91 LYS A O 1
ATOM 732 N N . VAL A 1 92 ? 14.937 4.598 -17.697 1.00 96.19 92 VAL A N 1
ATOM 733 C CA . VAL A 1 92 ? 15.141 3.160 -17.925 1.00 96.19 92 VAL A CA 1
ATOM 734 C C . VAL A 1 92 ? 14.636 2.760 -19.309 1.00 96.19 92 VAL A C 1
ATOM 736 O O . VAL A 1 92 ? 15.321 2.016 -20.011 1.00 96.19 92 VAL A O 1
ATOM 739 N N . LYS A 1 93 ? 13.477 3.274 -19.730 1.00 95.62 93 LYS A N 1
ATOM 740 C CA . LYS A 1 93 ? 12.940 3.042 -21.074 1.00 95.62 93 LYS A CA 1
ATOM 741 C C . LYS A 1 93 ? 13.882 3.573 -22.158 1.00 95.62 93 LYS A C 1
ATOM 743 O O . LYS A 1 93 ? 14.223 2.831 -23.073 1.00 95.62 93 LYS A O 1
ATOM 748 N N . GLU A 1 94 ? 14.379 4.800 -22.013 1.00 95.62 94 GLU A N 1
ATOM 749 C CA . GLU A 1 94 ? 15.335 5.379 -22.963 1.00 95.62 94 GLU A CA 1
ATOM 750 C C . GLU A 1 94 ? 16.626 4.548 -23.063 1.00 95.62 94 GLU A C 1
ATOM 752 O O . GLU A 1 94 ? 17.118 4.267 -24.158 1.00 95.62 94 GLU A O 1
ATOM 757 N N . LEU A 1 95 ? 17.170 4.106 -21.925 1.00 94.19 95 LEU A N 1
ATOM 758 C CA . LEU A 1 95 ? 18.367 3.266 -21.896 1.00 94.19 95 LEU A CA 1
ATOM 759 C C . LEU A 1 95 ? 18.128 1.905 -22.555 1.00 94.19 95 LEU A C 1
ATOM 761 O O . LEU A 1 95 ? 18.981 1.453 -23.322 1.00 94.19 95 LEU A O 1
ATOM 765 N N . ARG A 1 96 ? 16.970 1.277 -22.316 1.00 94.00 96 ARG A N 1
ATOM 766 C CA . ARG A 1 96 ? 16.585 0.020 -22.979 1.00 94.00 96 ARG A CA 1
ATOM 767 C C . ARG A 1 96 ? 16.555 0.158 -24.502 1.00 94.00 96 ARG A C 1
ATOM 769 O O . ARG A 1 96 ? 16.968 -0.774 -25.185 1.00 94.00 96 ARG A O 1
ATOM 776 N N . ASP A 1 97 ? 16.170 1.320 -25.026 1.00 93.75 97 ASP A N 1
ATOM 777 C CA . ASP A 1 97 ? 16.139 1.573 -26.471 1.00 93.75 97 ASP A CA 1
ATOM 778 C C . ASP A 1 97 ? 17.512 1.960 -27.050 1.00 93.75 97 ASP A C 1
ATOM 780 O O . ASP A 1 97 ? 17.849 1.596 -28.184 1.00 93.75 97 ASP A O 1
ATOM 784 N N . ARG A 1 98 ? 18.320 2.723 -26.301 1.00 94.75 98 ARG A N 1
ATOM 785 C CA . ARG A 1 98 ? 19.612 3.254 -26.775 1.00 94.75 98 ARG A CA 1
ATOM 786 C C . ARG A 1 98 ? 20.752 2.249 -26.684 1.00 94.75 98 ARG A C 1
ATOM 788 O O . ARG A 1 98 ? 21.566 2.180 -27.608 1.00 94.75 98 ARG A O 1
ATOM 795 N N . VAL A 1 99 ? 20.834 1.484 -25.597 1.00 94.94 99 VAL A N 1
ATOM 796 C CA . VAL A 1 99 ? 21.972 0.588 -25.334 1.00 94.94 99 VAL A CA 1
ATOM 797 C C . VAL A 1 99 ? 22.151 -0.459 -26.443 1.00 94.94 99 VAL A C 1
ATOM 799 O O . VAL A 1 99 ? 23.262 -0.545 -26.970 1.00 94.94 99 VAL A O 1
ATOM 802 N N . PRO A 1 100 ? 21.110 -1.182 -26.905 1.00 95.12 100 PRO A N 1
ATOM 803 C CA . PRO A 1 100 ? 21.274 -2.165 -27.978 1.00 95.12 100 PRO A CA 1
ATOM 804 C C . PRO A 1 100 ? 21.785 -1.550 -29.287 1.00 95.12 100 PRO A C 1
ATOM 806 O O . PRO A 1 100 ? 22.631 -2.137 -29.961 1.00 95.12 100 PRO A O 1
ATOM 809 N N . LYS A 1 101 ? 21.323 -0.339 -29.633 1.00 94.38 101 LYS A N 1
ATOM 810 C CA . LYS A 1 101 ? 21.751 0.377 -30.847 1.00 94.38 101 LYS A CA 1
ATOM 811 C C . LYS A 1 101 ? 23.223 0.774 -30.775 1.00 94.38 101 LYS A C 1
ATOM 813 O O . LYS A 1 101 ? 23.956 0.584 -31.744 1.00 94.38 101 LYS A O 1
ATOM 818 N N . LEU A 1 102 ? 23.661 1.290 -29.625 1.00 93.94 102 LEU A N 1
ATOM 819 C CA . LEU A 1 102 ? 25.060 1.656 -29.392 1.00 93.94 102 LEU A CA 1
ATOM 820 C C . LEU A 1 102 ? 25.979 0.434 -29.431 1.00 93.94 102 LEU A C 1
ATOM 822 O O . LEU A 1 102 ? 27.034 0.486 -30.062 1.00 93.94 102 LEU A O 1
ATOM 826 N N . VAL A 1 103 ? 25.561 -0.674 -28.812 1.00 94.69 103 VAL A N 1
ATOM 827 C CA . VAL A 1 103 ? 26.300 -1.942 -28.863 1.00 94.69 103 VAL A CA 1
ATOM 828 C C . VAL A 1 103 ? 26.418 -2.421 -30.309 1.00 94.69 103 VAL A C 1
ATOM 830 O O . VAL A 1 103 ? 27.530 -2.643 -30.778 1.00 94.69 103 VAL A O 1
ATOM 833 N N . ALA A 1 104 ? 25.312 -2.482 -31.056 1.00 93.44 104 ALA A N 1
ATOM 834 C CA . ALA A 1 104 ? 25.324 -2.912 -32.453 1.00 93.44 104 ALA A CA 1
ATOM 835 C C . ALA A 1 104 ? 26.213 -2.025 -33.343 1.00 93.44 104 ALA A C 1
ATOM 837 O O . ALA A 1 104 ? 26.969 -2.543 -34.167 1.00 93.44 104 ALA A O 1
ATOM 838 N N . ALA A 1 105 ? 26.159 -0.701 -33.174 1.00 93.81 105 ALA A N 1
ATOM 839 C CA . ALA A 1 105 ? 27.007 0.232 -33.913 1.00 93.81 105 ALA A CA 1
ATOM 840 C C . ALA A 1 105 ? 28.496 0.012 -33.603 1.00 93.81 105 ALA A C 1
ATOM 842 O O . ALA A 1 105 ? 29.313 -0.079 -34.521 1.00 93.81 105 ALA A O 1
ATOM 843 N N . LYS A 1 106 ? 28.842 -0.149 -32.319 1.00 94.19 106 LYS A N 1
ATOM 844 C CA . LYS A 1 106 ? 30.219 -0.417 -31.887 1.00 94.19 106 LYS A CA 1
ATOM 845 C C . LYS A 1 106 ? 30.727 -1.756 -32.423 1.00 94.19 106 LYS A C 1
ATOM 847 O O . LYS A 1 106 ? 31.837 -1.809 -32.946 1.00 94.19 106 LYS A O 1
ATOM 852 N N . THR A 1 107 ? 29.915 -2.812 -32.363 1.00 93.06 107 THR A N 1
ATOM 853 C CA . THR A 1 107 ? 30.261 -4.128 -32.917 1.00 93.06 107 THR A CA 1
ATOM 854 C C . THR A 1 107 ? 30.469 -4.059 -34.430 1.00 93.06 107 THR A C 1
ATOM 856 O O . THR A 1 107 ? 31.458 -4.589 -34.928 1.00 93.06 107 THR A O 1
ATOM 859 N N . ARG A 1 108 ? 29.598 -3.363 -35.176 1.00 92.38 108 ARG A N 1
ATOM 860 C CA . ARG A 1 108 ? 29.766 -3.176 -36.629 1.00 92.38 108 ARG A CA 1
ATOM 861 C C . ARG A 1 108 ? 31.076 -2.466 -36.964 1.00 92.38 108 ARG A C 1
ATOM 863 O O . ARG A 1 108 ? 31.824 -2.968 -37.797 1.00 92.38 108 ARG A O 1
ATOM 870 N N . ALA A 1 109 ? 31.382 -1.366 -36.277 1.00 92.06 109 ALA A N 1
ATOM 871 C CA . ALA A 1 109 ? 32.627 -0.627 -36.481 1.00 92.06 109 ALA A CA 1
ATOM 872 C C . ALA A 1 109 ? 33.869 -1.485 -36.173 1.00 92.06 109 ALA A C 1
ATOM 874 O O . ALA A 1 109 ? 34.847 -1.465 -36.918 1.00 92.06 109 ALA A O 1
ATOM 875 N N . GLN A 1 110 ? 33.829 -2.290 -35.106 1.00 91.44 110 GLN A N 1
ATOM 876 C CA . GLN A 1 110 ? 34.916 -3.216 -34.775 1.00 91.44 110 GLN A CA 1
ATOM 877 C C . GLN A 1 110 ? 35.112 -4.296 -35.848 1.00 91.44 110 GLN A C 1
ATOM 879 O O . GLN A 1 110 ? 36.251 -4.578 -36.219 1.00 91.44 110 GLN A O 1
ATOM 884 N N . MET A 1 111 ? 34.023 -4.866 -36.371 1.00 91.06 111 MET A N 1
ATOM 885 C CA . MET A 1 111 ? 34.077 -5.872 -37.436 1.00 91.06 111 MET A CA 1
ATOM 886 C C . MET A 1 111 ? 34.588 -5.285 -38.756 1.00 91.06 111 MET A C 1
ATOM 888 O O . MET A 1 111 ? 35.377 -5.927 -39.444 1.00 91.06 111 MET A O 1
ATOM 892 N N . GLU A 1 112 ? 34.191 -4.061 -39.106 1.00 91.81 112 GLU A N 1
ATOM 893 C CA . GLU A 1 112 ? 34.699 -3.370 -40.296 1.00 91.81 112 GLU A CA 1
ATOM 894 C C . GLU A 1 112 ? 36.204 -3.091 -40.187 1.00 91.81 112 GLU A C 1
ATOM 896 O O . GLU A 1 112 ? 36.961 -3.392 -41.110 1.00 91.81 112 GLU A O 1
ATOM 901 N N . ASN A 1 113 ? 36.660 -2.603 -39.032 1.00 89.81 113 ASN A N 1
ATOM 902 C CA . ASN A 1 113 ? 38.083 -2.383 -38.778 1.00 89.81 113 ASN A CA 1
ATOM 903 C C . ASN A 1 113 ? 38.882 -3.694 -38.806 1.00 89.81 113 ASN A C 1
ATOM 905 O O . ASN A 1 113 ? 39.998 -3.724 -39.318 1.00 89.81 113 ASN A O 1
ATOM 909 N N . ALA A 1 114 ? 38.321 -4.793 -38.291 1.00 87.19 114 ALA A N 1
ATOM 910 C CA . ALA A 1 114 ? 38.945 -6.109 -38.394 1.00 87.19 114 ALA A CA 1
ATOM 911 C C . ALA A 1 114 ? 39.076 -6.568 -39.856 1.00 87.19 114 ALA A C 1
ATOM 913 O O . ALA A 1 114 ? 40.150 -7.018 -40.244 1.00 87.19 114 ALA A O 1
ATOM 914 N N . ARG A 1 115 ? 38.036 -6.378 -40.682 1.00 85.50 115 ARG A N 1
ATOM 915 C CA . ARG A 1 115 ? 38.072 -6.708 -42.118 1.00 85.50 115 ARG A CA 1
ATOM 916 C C . ARG A 1 115 ? 39.131 -5.914 -42.881 1.00 85.50 115 ARG A C 1
ATOM 918 O O . ARG A 1 115 ? 39.846 -6.510 -43.677 1.00 85.50 115 ARG A O 1
ATOM 925 N N . LYS A 1 116 ? 39.257 -4.605 -42.625 1.00 85.31 116 LYS A N 1
ATOM 926 C CA . LYS A 1 116 ? 40.286 -3.758 -43.262 1.00 85.31 116 LYS A CA 1
ATOM 927 C C . LYS A 1 116 ? 41.697 -4.266 -42.954 1.00 85.31 116 LYS A C 1
ATOM 929 O O . LYS A 1 116 ? 42.468 -4.498 -43.876 1.00 85.31 116 LYS A O 1
ATOM 934 N N . ARG A 1 117 ? 41.981 -4.577 -41.683 1.00 80.75 117 ARG A N 1
ATOM 935 C CA . ARG A 1 117 ? 43.275 -5.154 -41.271 1.00 80.75 117 ARG A CA 1
ATOM 936 C C . ARG A 1 117 ? 43.562 -6.511 -41.918 1.00 80.75 117 ARG A C 1
ATOM 938 O O . ARG A 1 117 ? 44.696 -6.779 -42.290 1.00 80.75 117 ARG A O 1
ATOM 945 N N . SER A 1 118 ? 42.554 -7.372 -42.057 1.00 76.31 118 SER A N 1
ATOM 946 C CA . SER A 1 118 ? 42.722 -8.669 -42.727 1.00 76.31 118 SER A CA 1
ATOM 947 C C . SER A 1 118 ? 42.956 -8.538 -44.235 1.00 76.31 118 SER A C 1
ATOM 949 O O . SER A 1 118 ? 43.695 -9.342 -44.790 1.00 76.31 118 SER A O 1
ATOM 951 N N . ALA A 1 119 ? 42.361 -7.539 -44.892 1.00 72.62 119 ALA A N 1
ATOM 952 C CA . ALA A 1 119 ? 42.594 -7.264 -46.311 1.00 72.62 119 ALA A CA 1
ATOM 953 C C . ALA A 1 119 ? 44.000 -6.692 -46.570 1.00 72.62 119 ALA A C 1
ATOM 955 O O . ALA A 1 119 ? 44.641 -7.065 -47.547 1.00 72.62 119 ALA A O 1
ATOM 956 N N . GLU A 1 120 ? 44.503 -5.842 -45.671 1.00 63.56 120 GLU A N 1
ATOM 957 C CA . GLU 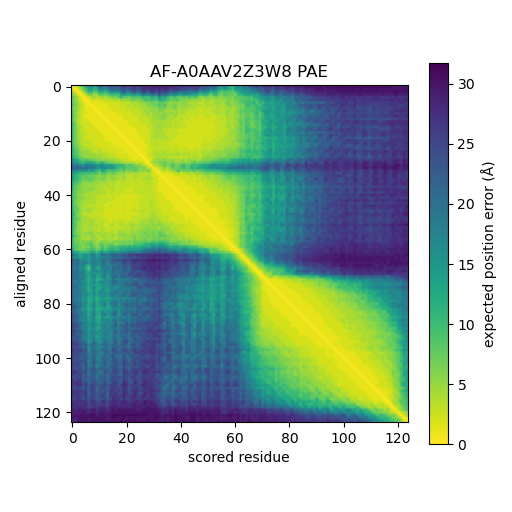A 1 120 ? 45.867 -5.296 -45.732 1.00 63.56 120 GLU A CA 1
ATOM 958 C C . GLU A 1 120 ? 46.945 -6.356 -45.438 1.00 63.56 120 GLU A C 1
ATOM 960 O O . GLU A 1 120 ? 48.050 -6.272 -45.963 1.00 63.56 120 GLU A O 1
ATOM 965 N N . GLY A 1 121 ? 46.625 -7.387 -44.647 1.00 59.25 121 GLY A N 1
ATOM 966 C CA . GLY A 1 121 ? 47.538 -8.491 -44.321 1.00 59.25 121 GLY A CA 1
ATOM 967 C C . GLY A 1 121 ? 47.599 -9.643 -45.337 1.00 59.25 121 GLY A C 1
ATOM 968 O O . GLY A 1 121 ? 48.332 -10.595 -45.093 1.00 59.25 121 GLY A O 1
ATOM 969 N N . HIS A 1 122 ? 46.835 -9.602 -46.438 1.00 50.34 122 HIS A N 1
ATOM 970 C CA . HIS A 1 122 ? 46.792 -10.664 -47.465 1.00 50.34 122 HIS A CA 1
ATOM 971 C C . HIS A 1 122 ? 47.541 -10.296 -48.764 1.00 50.34 122 HIS A C 1
ATOM 973 O O . HIS A 1 122 ? 47.398 -10.975 -49.777 1.00 50.34 122 HIS A O 1
ATOM 979 N N . VAL A 1 123 ? 48.336 -9.219 -48.744 1.00 50.34 123 VAL A N 1
ATOM 980 C CA . VAL A 1 123 ? 49.239 -8.830 -49.839 1.00 50.34 123 VAL A CA 1
ATOM 981 C C . VAL A 1 123 ? 50.679 -9.137 -49.418 1.00 50.34 123 VAL A C 1
ATOM 983 O O . VAL A 1 123 ? 51.425 -8.248 -49.021 1.00 50.34 123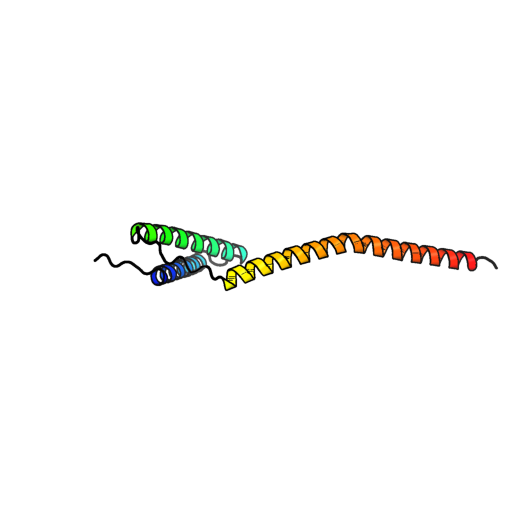 VAL A O 1
ATOM 986 N N . THR A 1 124 ? 51.042 -10.416 -49.479 1.00 46.25 124 THR A N 1
ATOM 987 C CA . THR A 1 124 ? 52.424 -10.927 -49.539 1.00 46.25 124 THR A CA 1
ATOM 988 C C . THR A 1 124 ? 52.418 -12.205 -50.346 1.00 46.25 124 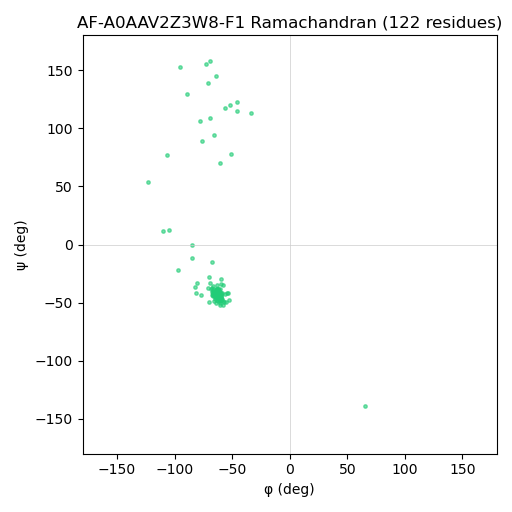THR A C 1
ATOM 990 O O . THR A 1 124 ? 51.601 -13.083 -49.986 1.00 46.25 124 THR A O 1
#